Protein AF-X0RVW9-F1 (afdb_monomer_lite)

Structure (mmCIF, N/CA/C/O backbone):
data_AF-X0RVW9-F1
#
_entry.id   AF-X0RVW9-F1
#
loop_
_atom_site.group_PDB
_atom_site.id
_atom_site.type_symbol
_atom_site.label_atom_id
_atom_site.label_alt_id
_atom_site.label_comp_id
_atom_site.label_asym_id
_atom_site.label_entity_id
_atom_site.label_seq_id
_atom_site.pdbx_PDB_ins_code
_atom_site.Cartn_x
_atom_site.Cartn_y
_atom_site.Cartn_z
_atom_site.occupancy
_atom_site.B_iso_or_equiv
_atom_site.auth_seq_id
_atom_site.auth_comp_id
_atom_site.auth_asym_id
_atom_site.auth_atom_id
_atom_site.pdbx_PDB_model_num
ATOM 1 N N . MET A 1 1 ? -1.618 14.221 12.586 1.00 56.97 1 MET A N 1
ATOM 2 C CA . MET A 1 1 ? -1.989 13.836 11.206 1.00 56.97 1 MET A CA 1
ATOM 3 C C . MET A 1 1 ? -2.993 12.700 11.311 1.00 56.97 1 MET A C 1
ATOM 5 O O . MET A 1 1 ? -2.675 11.716 11.965 1.00 56.97 1 MET A O 1
ATOM 9 N N . VAL A 1 2 ? -4.204 12.863 10.773 1.00 73.06 2 VAL A N 1
ATOM 10 C CA . VAL A 1 2 ? -5.235 11.810 10.795 1.00 73.06 2 VAL A CA 1
ATOM 11 C C . VAL A 1 2 ? -4.862 10.752 9.753 1.00 73.06 2 VAL A C 1
ATOM 13 O O . VAL A 1 2 ? -4.581 11.102 8.606 1.00 73.06 2 VAL A O 1
ATOM 16 N N . LEU A 1 3 ? -4.789 9.479 10.152 1.00 79.88 3 LEU A N 1
ATOM 17 C CA . LEU A 1 3 ?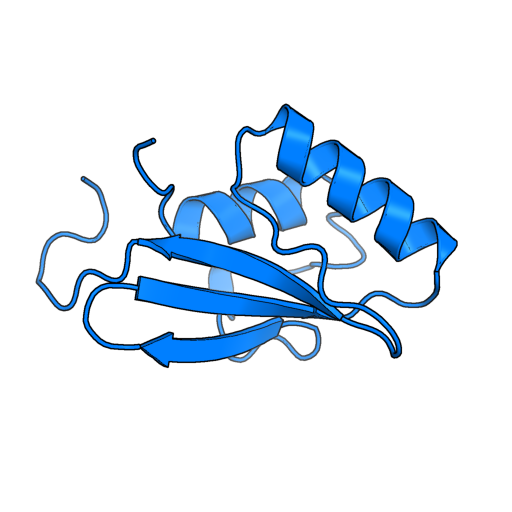 -4.500 8.376 9.231 1.00 79.88 3 LEU A CA 1
ATOM 18 C C . LEU A 1 3 ? -5.734 8.076 8.374 1.00 79.88 3 LEU A C 1
ATOM 20 O O . LEU A 1 3 ? -6.851 8.040 8.880 1.00 79.88 3 LEU A O 1
ATOM 24 N N . LYS A 1 4 ? -5.527 7.834 7.077 1.00 85.69 4 LYS A N 1
ATOM 25 C CA . LYS A 1 4 ? -6.598 7.437 6.152 1.00 85.69 4 LYS A CA 1
ATOM 26 C C . LYS A 1 4 ? -6.961 5.964 6.340 1.00 85.69 4 LYS A C 1
ATOM 28 O O . LYS A 1 4 ? -6.133 5.164 6.781 1.00 85.69 4 LYS A O 1
ATOM 33 N N . SER A 1 5 ? -8.181 5.605 5.945 1.00 88.38 5 SER A N 1
ATOM 34 C CA . SER A 1 5 ? -8.661 4.226 6.010 1.00 88.38 5 SER A CA 1
ATOM 35 C C . SER A 1 5 ? -7.974 3.320 4.983 1.00 88.38 5 SER A C 1
ATOM 37 O O . SER A 1 5 ? -7.542 3.743 3.904 1.00 88.38 5 SER A O 1
ATOM 39 N N . LYS A 1 6 ? -7.938 2.022 5.294 1.00 89.19 6 LYS A N 1
ATOM 40 C CA . LYS A 1 6 ? -7.454 0.975 4.382 1.00 89.19 6 LYS A CA 1
ATOM 41 C C . LYS A 1 6 ? -8.256 0.909 3.076 1.00 89.19 6 LYS A C 1
ATOM 43 O O . LYS A 1 6 ? -7.681 0.690 2.015 1.00 89.19 6 LYS A O 1
ATOM 48 N N . LYS A 1 7 ? -9.574 1.124 3.141 1.00 89.38 7 LYS A N 1
ATOM 49 C CA . LYS A 1 7 ? -10.450 1.169 1.959 1.00 89.38 7 LYS A CA 1
ATOM 50 C C . LYS A 1 7 ? -10.000 2.271 1.004 1.00 89.38 7 LYS A C 1
ATOM 52 O O . LYS A 1 7 ? -9.791 2.004 -0.176 1.00 89.38 7 LYS A O 1
ATOM 57 N N . LYS A 1 8 ? -9.733 3.469 1.539 1.00 91.50 8 LYS A N 1
ATOM 58 C CA . LYS A 1 8 ? -9.259 4.591 0.729 1.00 91.50 8 LYS A CA 1
ATOM 59 C C . LYS A 1 8 ? -7.921 4.298 0.057 1.00 91.50 8 LYS A C 1
ATOM 61 O O . LYS A 1 8 ? -7.725 4.682 -1.090 1.00 91.50 8 LYS A O 1
ATOM 66 N N . LEU A 1 9 ? -7.019 3.601 0.751 1.00 92.81 9 LEU A N 1
ATOM 67 C CA . LEU A 1 9 ? -5.746 3.167 0.175 1.00 92.81 9 LEU A CA 1
ATOM 68 C C . LEU A 1 9 ? -5.961 2.260 -1.043 1.00 92.81 9 LEU A C 1
ATOM 70 O O . LEU A 1 9 ? -5.374 2.501 -2.094 1.00 92.81 9 LEU A O 1
ATOM 74 N N . PHE A 1 10 ? -6.818 1.247 -0.925 1.00 93.69 10 PHE A N 1
ATOM 75 C CA . PHE A 1 10 ? -7.077 0.308 -2.019 1.00 93.69 10 PHE A CA 1
ATOM 76 C C . PHE A 1 10 ? -7.767 0.978 -3.212 1.00 93.69 10 PHE A C 1
ATOM 78 O O . PHE A 1 10 ? -7.364 0.736 -4.347 1.00 93.69 10 PHE A O 1
ATOM 85 N N . GLU A 1 11 ? -8.725 1.875 -2.966 1.00 93.50 11 GLU A N 1
ATOM 86 C CA . GLU A 1 11 ? -9.353 2.686 -4.018 1.00 93.50 11 GLU A CA 1
ATOM 87 C C . GLU A 1 11 ? -8.326 3.549 -4.761 1.00 93.50 11 GLU A C 1
ATOM 89 O O . GLU A 1 11 ? -8.338 3.609 -5.990 1.00 93.50 11 GLU A O 1
ATOM 94 N N . THR A 1 12 ? -7.413 4.202 -4.033 1.00 94.38 12 THR A N 1
ATOM 95 C CA . THR A 1 12 ? -6.342 5.004 -4.638 1.00 94.38 12 THR A CA 1
ATOM 96 C C . THR A 1 12 ? -5.422 4.139 -5.500 1.00 94.38 12 THR A C 1
ATOM 98 O O . THR A 1 12 ? -5.121 4.520 -6.629 1.00 94.38 12 THR A O 1
ATOM 101 N N . LEU A 1 13 ? -5.004 2.967 -5.010 1.00 93.38 13 LEU A N 1
ATOM 102 C CA . LEU A 1 13 ? -4.121 2.064 -5.756 1.00 93.38 13 LEU A CA 1
ATOM 103 C C . LEU A 1 13 ? -4.775 1.540 -7.039 1.00 93.38 13 LEU A C 1
ATOM 105 O O . LEU A 1 13 ? -4.149 1.579 -8.100 1.00 93.38 13 LEU A O 1
ATOM 109 N N . GLU A 1 14 ? -6.030 1.092 -6.958 1.00 93.88 14 GLU A N 1
ATOM 110 C CA . GLU A 1 14 ? -6.774 0.596 -8.119 1.00 93.88 14 GLU A CA 1
ATOM 111 C C . GLU A 1 14 ? -7.036 1.707 -9.137 1.00 93.88 14 GLU A C 1
ATOM 113 O O . GLU A 1 14 ? -6.851 1.504 -10.331 1.00 93.88 14 GLU A O 1
ATOM 118 N N . ARG A 1 15 ? -7.390 2.914 -8.685 1.00 93.88 15 ARG A N 1
ATOM 119 C CA . ARG A 1 15 ? -7.600 4.057 -9.581 1.00 93.88 15 ARG A CA 1
ATOM 120 C C . ARG A 1 15 ? -6.313 4.487 -10.284 1.00 93.88 15 ARG A C 1
ATOM 122 O O . ARG A 1 15 ? -6.354 4.856 -11.453 1.00 93.88 15 ARG A O 1
ATOM 129 N N . PHE A 1 16 ? -5.190 4.471 -9.572 1.00 93.56 16 PHE A N 1
ATOM 130 C CA . PHE A 1 16 ? -3.909 4.922 -10.103 1.00 93.56 16 PHE A CA 1
ATOM 131 C C . PHE A 1 16 ? -3.300 3.930 -11.099 1.00 93.56 16 PHE A C 1
ATOM 133 O O . PHE A 1 16 ? -2.819 4.323 -12.162 1.00 93.56 16 PHE A O 1
ATOM 140 N N . ARG A 1 17 ? -3.316 2.632 -10.767 1.00 92.25 17 ARG A N 1
ATOM 141 C CA . ARG A 1 17 ? -2.794 1.556 -11.623 1.00 92.25 17 ARG A CA 1
ATOM 142 C C . ARG A 1 17 ? -3.779 0.381 -11.679 1.00 92.25 17 ARG A C 1
ATOM 144 O O . ARG A 1 17 ? -3.498 -0.673 -11.099 1.00 92.25 17 ARG A O 1
ATOM 151 N N . PRO A 1 18 ? -4.888 0.519 -12.429 1.00 90.50 18 PRO A N 1
ATOM 152 C CA . PRO A 1 18 ? -5.986 -0.453 -12.429 1.00 90.50 18 PRO A CA 1
ATOM 153 C C . PRO A 1 18 ? -5.576 -1.838 -12.917 1.00 90.50 18 PRO A C 1
ATOM 155 O O . PRO A 1 18 ? -6.088 -2.835 -12.421 1.00 90.50 18 PRO A O 1
ATOM 158 N N . THR A 1 19 ? -4.615 -1.928 -13.837 1.00 92.69 19 THR A N 1
ATOM 159 C CA . THR A 1 19 ? -4.105 -3.218 -14.321 1.00 92.69 19 THR A CA 1
ATOM 160 C C . THR A 1 19 ? -3.238 -3.924 -13.276 1.00 92.69 19 THR A C 1
ATOM 162 O O . THR A 1 19 ? -3.336 -5.135 -13.112 1.00 92.69 19 THR A O 1
ATOM 165 N N . TYR A 1 20 ? -2.392 -3.184 -12.550 1.00 92.06 20 TYR A N 1
ATOM 166 C CA . TYR A 1 20 ? -1.436 -3.773 -11.602 1.00 92.06 20 TYR A CA 1
ATOM 167 C C . TYR A 1 20 ? -2.082 -4.122 -10.254 1.00 92.06 20 TYR A C 1
ATOM 169 O O . TYR A 1 20 ? -1.754 -5.142 -9.650 1.00 92.06 20 TYR A O 1
ATOM 177 N N . PHE A 1 21 ? -3.020 -3.292 -9.797 1.00 92.94 21 PHE A N 1
ATOM 178 C CA . PHE A 1 21 ? -3.768 -3.486 -8.553 1.00 92.94 21 PHE A CA 1
ATOM 179 C C . PHE A 1 21 ? -5.206 -3.958 -8.802 1.00 92.94 21 PHE A C 1
ATOM 181 O O . PHE A 1 21 ? -6.099 -3.679 -8.009 1.00 92.94 21 PHE A O 1
ATOM 188 N N . SER A 1 22 ? -5.441 -4.665 -9.908 1.00 93.88 22 SER A N 1
ATOM 189 C CA . SER A 1 22 ? -6.783 -5.093 -10.302 1.00 93.88 22 SER A CA 1
ATOM 190 C C . SER A 1 22 ? -7.452 -5.971 -9.238 1.00 93.88 22 SER A C 1
ATOM 192 O O . SER A 1 22 ? -6.975 -7.057 -8.881 1.00 93.88 22 SER A O 1
ATOM 194 N N . GLY A 1 23 ? -8.602 -5.513 -8.747 1.00 90.31 23 GLY A N 1
ATOM 195 C CA . GLY A 1 23 ? -9.378 -6.191 -7.722 1.00 90.31 23 GLY A CA 1
ATOM 196 C C . GLY A 1 23 ? -8.789 -6.039 -6.323 1.00 90.31 23 GLY A C 1
ATOM 197 O O . GLY A 1 23 ? -9.134 -6.828 -5.445 1.00 90.31 23 GLY A O 1
ATOM 198 N N . VAL A 1 24 ? -7.891 -5.078 -6.077 1.00 92.50 24 VAL A N 1
ATOM 199 C CA . VAL A 1 24 ? -7.369 -4.826 -4.724 1.00 92.50 24 VAL A CA 1
ATOM 200 C C . VAL A 1 24 ? -8.468 -4.321 -3.789 1.00 92.50 24 VAL A C 1
ATOM 202 O O . VAL A 1 24 ? -8.467 -4.680 -2.613 1.00 92.50 24 VAL A O 1
ATOM 205 N N . VAL A 1 25 ? -9.452 -3.572 -4.299 1.00 90.44 25 VAL A N 1
ATOM 206 C CA . VAL A 1 25 ? -10.585 -3.078 -3.497 1.00 90.44 25 VAL A CA 1
ATOM 207 C C . VAL A 1 25 ? -11.452 -4.237 -3.002 1.00 90.44 25 VAL A C 1
ATOM 209 O O . VAL A 1 25 ? -11.847 -4.258 -1.837 1.00 90.44 25 VAL A O 1
ATOM 212 N N . SER A 1 26 ? -11.699 -5.237 -3.854 1.00 90.50 26 SER A N 1
ATOM 213 C CA . SER A 1 26 ? -12.535 -6.397 -3.522 1.00 90.50 26 SER A CA 1
ATOM 214 C C . SER A 1 26 ? -11.781 -7.488 -2.755 1.00 90.50 26 SER A C 1
ATOM 216 O O . SER A 1 26 ? -12.324 -8.075 -1.820 1.00 90.50 26 SER A O 1
ATOM 218 N N . LYS A 1 27 ? -10.521 -7.765 -3.113 1.00 89.94 27 LYS A N 1
ATOM 219 C CA . LYS A 1 27 ? -9.691 -8.800 -2.465 1.00 89.94 27 LYS A CA 1
ATOM 220 C C . LYS A 1 27 ? -9.064 -8.322 -1.156 1.00 89.94 27 LYS A C 1
ATOM 222 O O . LYS A 1 27 ? -8.774 -9.140 -0.279 1.00 89.94 27 LYS A O 1
ATOM 227 N N . GLY A 1 28 ? -8.815 -7.021 -1.023 1.00 89.50 28 GLY A N 1
ATOM 228 C CA . GLY A 1 28 ? -8.140 -6.421 0.120 1.00 89.50 28 GLY A CA 1
ATOM 229 C C . GLY A 1 28 ? -6.813 -7.108 0.451 1.00 89.50 28 GLY A C 1
ATOM 230 O O . GLY A 1 28 ? -5.936 -7.242 -0.397 1.00 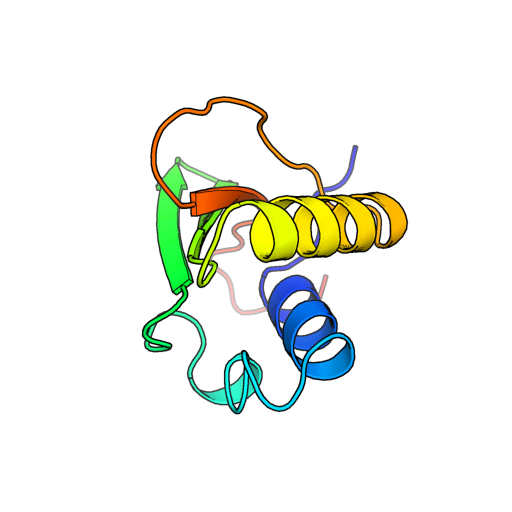89.50 28 GLY A O 1
ATOM 231 N N . LEU A 1 29 ? -6.687 -7.601 1.687 1.00 89.31 29 LEU A N 1
ATOM 232 C CA . LEU A 1 29 ? -5.480 -8.281 2.186 1.00 89.31 29 LEU A CA 1
ATOM 233 C C . LEU A 1 29 ? -5.219 -9.655 1.546 1.00 89.31 29 LEU A C 1
ATOM 235 O O . LEU A 1 29 ? -4.156 -10.226 1.747 1.00 89.31 29 LEU A O 1
ATOM 239 N N . ARG A 1 30 ? -6.170 -10.200 0.775 1.00 90.25 30 ARG A N 1
ATOM 240 C CA . ARG A 1 30 ? -5.955 -11.415 -0.030 1.00 90.25 30 ARG A CA 1
ATOM 241 C C . ARG A 1 30 ? -5.298 -11.107 -1.381 1.00 90.25 30 ARG A C 1
ATOM 243 O O . ARG A 1 30 ? -5.053 -12.023 -2.162 1.00 90.25 30 ARG A O 1
ATOM 250 N N . HIS A 1 31 ? -5.069 -9.832 -1.706 1.00 91.12 31 HIS A N 1
ATOM 251 C CA . HIS A 1 31 ? -4.417 -9.440 -2.949 1.00 91.12 31 HIS A CA 1
ATOM 252 C C . HIS A 1 31 ? -2.915 -9.785 -2.892 1.00 91.12 31 HIS A C 1
ATOM 254 O O . HIS A 1 31 ? -2.245 -9.371 -1.954 1.00 91.12 31 HIS A O 1
ATOM 260 N N . PRO A 1 32 ? -2.331 -10.453 -3.905 1.00 91.50 32 PRO A N 1
ATOM 261 C CA . PRO A 1 32 ? -0.950 -10.964 -3.846 1.00 91.50 32 PRO A CA 1
ATOM 262 C C . PRO A 1 32 ? 0.131 -9.875 -3.767 1.00 91.50 32 PRO A C 1
ATOM 264 O O . PRO A 1 32 ? 1.299 -10.170 -3.537 1.00 91.50 32 PRO A O 1
ATOM 267 N N . LYS A 1 33 ? -0.241 -8.615 -4.013 1.00 92.00 33 LYS A N 1
ATOM 268 C CA . LYS A 1 33 ? 0.647 -7.445 -3.918 1.00 92.00 33 LYS A CA 1
ATOM 269 C C . LYS A 1 33 ? 0.474 -6.650 -2.626 1.00 92.00 33 LYS A C 1
ATOM 271 O O . LYS A 1 33 ? 1.072 -5.587 -2.512 1.00 92.00 33 LYS A O 1
ATOM 276 N N . ILE A 1 34 ? -0.350 -7.134 -1.699 1.00 91.81 34 ILE A N 1
ATOM 277 C CA . ILE A 1 34 ? -0.663 -6.468 -0.439 1.00 91.81 34 ILE A CA 1
ATOM 278 C C . ILE A 1 34 ? -0.437 -7.451 0.706 1.00 91.81 34 ILE A C 1
ATOM 280 O O . ILE A 1 34 ? -0.948 -8.566 0.678 1.00 91.81 34 ILE A O 1
ATOM 284 N N . SER A 1 35 ? 0.274 -7.021 1.738 1.00 90.62 35 SER A N 1
ATOM 285 C CA . SER A 1 35 ? 0.263 -7.676 3.047 1.00 90.62 35 SER A CA 1
ATOM 286 C C . SER A 1 35 ? 0.058 -6.628 4.135 1.00 90.62 35 SER A C 1
ATOM 288 O O . SER A 1 35 ? 0.013 -5.424 3.856 1.00 90.62 35 SER A O 1
ATOM 290 N N . ASN A 1 36 ? -0.143 -7.062 5.376 1.00 91.19 36 ASN A N 1
ATOM 291 C CA . ASN A 1 36 ? -0.242 -6.133 6.485 1.00 91.19 36 ASN A CA 1
ATOM 292 C C . ASN A 1 36 ? 0.297 -6.699 7.789 1.00 91.19 36 ASN A C 1
ATOM 294 O O . ASN A 1 36 ? 0.203 -7.893 8.057 1.00 91.19 36 ASN A O 1
ATOM 298 N N . GLU A 1 37 ? 0.729 -5.781 8.639 1.00 87.31 37 GLU A N 1
ATOM 299 C CA . GLU A 1 37 ? 0.921 -6.003 10.063 1.00 87.31 37 GLU A CA 1
ATOM 300 C C . GLU A 1 37 ? 0.021 -5.036 10.835 1.00 87.31 37 GLU A C 1
ATOM 302 O O . GLU A 1 37 ? -0.340 -3.956 10.359 1.00 87.31 37 GLU A O 1
ATOM 307 N N . THR A 1 38 ? -0.452 -5.456 12.004 1.00 82.69 38 THR A N 1
ATOM 308 C CA . THR A 1 38 ? -1.357 -4.647 12.831 1.00 82.69 38 THR A CA 1
ATOM 309 C C . THR A 1 38 ? -0.735 -4.455 14.201 1.00 82.69 38 THR A C 1
ATOM 311 O O . THR A 1 38 ? -0.425 -5.430 14.878 1.00 82.69 38 THR A O 1
ATOM 314 N N . TYR A 1 39 ? -0.602 -3.197 14.614 1.00 77.88 39 TYR A N 1
ATOM 315 C CA . TYR A 1 39 ? -0.007 -2.791 15.880 1.00 77.88 39 TYR A CA 1
ATOM 316 C C . TYR A 1 39 ? -1.020 -1.935 16.645 1.00 77.88 39 TYR A C 1
ATOM 318 O O . TYR A 1 39 ? -1.177 -0.739 16.391 1.00 77.88 39 TYR A O 1
ATOM 326 N N . GLY A 1 40 ? -1.755 -2.552 17.574 1.00 76.50 40 GLY A N 1
ATOM 327 C CA . GLY A 1 40 ? -2.771 -1.857 18.371 1.00 76.50 40 GLY A CA 1
ATOM 328 C C . GLY A 1 40 ? -3.875 -1.225 17.510 1.00 76.50 40 GLY A C 1
ATOM 329 O O . GLY A 1 40 ? -4.661 -1.940 16.895 1.00 76.50 40 GLY A O 1
ATOM 330 N N . GLN A 1 41 ? -3.937 0.113 17.485 1.00 72.38 41 GLN A N 1
ATOM 331 C CA . GLN A 1 41 ? -4.924 0.908 16.724 1.00 72.38 41 GLN A CA 1
ATOM 332 C C . GLN A 1 41 ? -4.437 1.334 15.323 1.00 72.38 41 GLN A C 1
ATOM 334 O O . GLN A 1 41 ? -5.097 2.110 14.630 1.00 72.38 41 GLN A O 1
ATOM 339 N N . MET A 1 42 ? -3.280 0.836 14.883 1.00 78.44 42 MET A N 1
ATOM 340 C CA . MET A 1 42 ? -2.709 1.124 13.568 1.00 78.44 42 MET A CA 1
ATOM 341 C C . MET A 1 42 ? -2.504 -0.168 12.779 1.00 78.44 42 MET A C 1
ATOM 343 O O . MET A 1 42 ? -2.194 -1.214 13.350 1.00 78.44 42 MET A O 1
ATOM 347 N N . SER A 1 43 ? -2.627 -0.098 11.453 1.00 86.38 43 SER A N 1
ATOM 348 C CA . SER A 1 43 ? -2.144 -1.162 10.572 1.00 86.38 43 SER A CA 1
ATOM 349 C C . SER A 1 43 ? -1.113 -0.607 9.596 1.00 86.38 43 SER A C 1
ATOM 351 O O . SER A 1 43 ? -1.311 0.451 8.998 1.00 86.38 43 SER A O 1
ATOM 353 N N . CYS A 1 44 ? -0.009 -1.332 9.452 1.00 89.69 44 CYS A N 1
ATOM 354 C CA . CYS A 1 44 ? 0.972 -1.143 8.397 1.00 89.69 44 CYS A CA 1
ATOM 355 C C . CYS A 1 44 ? 0.549 -1.990 7.202 1.00 89.69 44 CYS A C 1
ATOM 357 O O . CYS A 1 44 ? 0.399 -3.203 7.329 1.00 89.69 44 CYS A O 1
ATOM 359 N N . ILE A 1 45 ? 0.331 -1.357 6.055 1.00 91.62 45 ILE A N 1
ATOM 360 C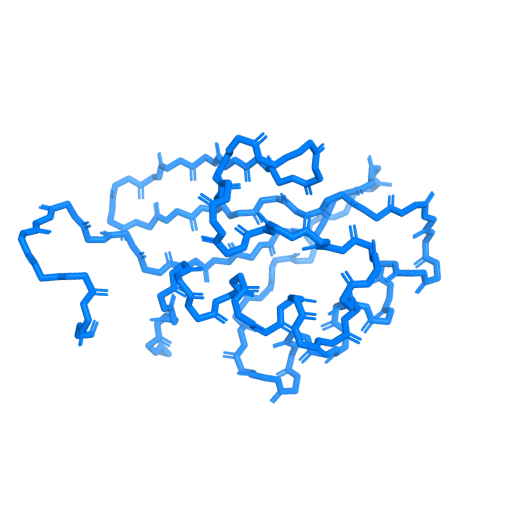 CA . ILE A 1 45 ? 0.057 -2.029 4.787 1.00 91.62 45 ILE A CA 1
ATOM 361 C C . ILE A 1 45 ? 1.342 -2.035 3.973 1.00 91.62 45 ILE A C 1
ATOM 363 O O . ILE A 1 45 ? 1.892 -0.973 3.694 1.00 91.62 45 ILE A O 1
ATOM 367 N N . TYR A 1 46 ? 1.782 -3.213 3.554 1.00 91.81 46 TYR A N 1
ATOM 368 C CA . TYR A 1 46 ? 2.933 -3.377 2.678 1.00 91.81 46 TYR A CA 1
ATOM 369 C C . TYR A 1 46 ? 2.454 -3.578 1.244 1.00 91.81 46 TYR A C 1
ATOM 371 O O . TYR A 1 46 ? 1.635 -4.458 0.969 1.00 91.81 46 TYR A O 1
ATOM 379 N N . ILE A 1 47 ? 2.957 -2.754 0.328 1.00 92.00 47 ILE A N 1
ATOM 380 C CA . ILE A 1 47 ? 2.598 -2.783 -1.091 1.00 92.00 47 ILE A CA 1
ATOM 381 C C . ILE A 1 47 ? 3.810 -3.233 -1.897 1.00 92.00 47 ILE A C 1
ATOM 383 O O . ILE A 1 47 ? 4.816 -2.528 -1.956 1.00 92.00 47 ILE A O 1
ATOM 387 N N . TYR A 1 48 ? 3.701 -4.386 -2.552 1.00 91.06 48 TYR A N 1
ATOM 388 C CA . TYR A 1 48 ? 4.779 -4.956 -3.356 1.00 91.06 48 TYR A CA 1
ATOM 389 C C . TYR A 1 48 ? 4.699 -4.472 -4.807 1.00 91.06 48 TYR A C 1
ATOM 391 O O . TYR A 1 48 ? 3.730 -4.740 -5.532 1.00 91.06 48 TYR A O 1
ATOM 399 N N . CYS A 1 49 ? 5.746 -3.788 -5.253 1.00 88.44 49 CYS A N 1
ATOM 400 C CA . CYS A 1 49 ? 5.890 -3.314 -6.629 1.00 88.44 49 CYS A CA 1
ATOM 401 C C . CYS A 1 49 ? 6.711 -4.298 -7.475 1.00 88.44 49 CYS A C 1
ATOM 403 O O . CYS A 1 49 ? 7.405 -5.161 -6.942 1.00 88.44 49 CYS A O 1
ATOM 405 N N . ALA A 1 50 ? 6.592 -4.198 -8.802 1.00 86.88 50 ALA A N 1
ATOM 406 C CA . ALA A 1 50 ? 7.332 -5.060 -9.724 1.00 86.88 50 ALA A CA 1
ATOM 407 C C . ALA A 1 50 ? 8.841 -4.763 -9.707 1.00 86.88 50 ALA A C 1
ATOM 409 O O . ALA A 1 50 ? 9.654 -5.672 -9.839 1.00 86.88 50 ALA A O 1
ATOM 410 N N . ASP A 1 51 ? 9.190 -3.493 -9.519 1.00 86.94 51 ASP A N 1
ATOM 411 C CA . ASP A 1 51 ? 10.537 -2.951 -9.632 1.00 86.94 51 ASP A CA 1
ATOM 412 C C . ASP A 1 51 ? 10.651 -1.639 -8.821 1.00 86.94 51 ASP A C 1
ATOM 414 O O . ASP A 1 51 ? 9.653 -1.116 -8.302 1.00 86.94 51 ASP A O 1
ATOM 418 N N . GLY A 1 52 ? 11.874 -1.115 -8.700 1.00 85.25 52 GLY A N 1
ATOM 419 C CA . GLY A 1 52 ? 12.162 0.105 -7.940 1.00 85.25 52 GLY A CA 1
ATOM 420 C C . GLY A 1 52 ? 11.553 1.378 -8.537 1.00 85.25 52 GLY A C 1
ATOM 421 O O . GLY A 1 52 ? 11.134 2.259 -7.788 1.00 85.25 52 GLY A O 1
ATOM 422 N N . GLU A 1 53 ? 11.424 1.473 -9.861 1.00 87.62 53 GLU A N 1
ATOM 423 C CA . GLU A 1 53 ? 10.822 2.631 -10.532 1.00 87.62 53 GLU A CA 1
ATOM 424 C C . GLU A 1 53 ? 9.315 2.692 -10.250 1.00 87.62 53 GLU A C 1
ATOM 426 O O . GLU A 1 53 ? 8.788 3.710 -9.794 1.00 87.62 53 GLU A O 1
ATOM 431 N N . SER A 1 54 ? 8.629 1.558 -10.402 1.00 88.12 54 SER A N 1
ATOM 432 C CA . SER A 1 54 ? 7.238 1.367 -10.002 1.00 88.12 54 SER A CA 1
ATOM 433 C C . SER A 1 54 ? 7.027 1.719 -8.528 1.00 88.12 54 SER A C 1
ATOM 435 O O . SER A 1 54 ? 6.023 2.353 -8.196 1.00 88.12 54 SER A O 1
ATOM 437 N N . ALA A 1 55 ? 7.964 1.355 -7.646 1.00 88.56 55 ALA A N 1
ATOM 438 C CA . ALA A 1 55 ? 7.887 1.711 -6.233 1.00 88.56 55 ALA A CA 1
ATOM 439 C C . ALA A 1 55 ? 7.987 3.227 -6.007 1.00 88.56 55 ALA A C 1
ATOM 441 O O . ALA A 1 55 ? 7.187 3.782 -5.255 1.00 88.56 55 ALA A O 1
ATOM 442 N N . ILE A 1 56 ? 8.908 3.920 -6.682 1.00 89.00 56 ILE A N 1
ATOM 443 C CA . ILE A 1 56 ? 9.047 5.385 -6.603 1.00 89.00 56 ILE A CA 1
ATOM 444 C C . ILE A 1 56 ? 7.762 6.078 -7.074 1.00 89.00 56 ILE A C 1
ATOM 446 O O . ILE A 1 56 ? 7.259 6.983 -6.403 1.00 89.00 56 ILE A O 1
ATOM 450 N N . ILE A 1 57 ? 7.202 5.624 -8.196 1.00 91.00 57 ILE A N 1
ATOM 451 C CA . ILE A 1 57 ? 5.973 6.173 -8.778 1.00 91.00 57 ILE A CA 1
ATOM 452 C C . ILE A 1 57 ? 4.786 5.995 -7.817 1.00 91.00 57 ILE A C 1
ATOM 454 O O . ILE A 1 57 ? 4.066 6.956 -7.542 1.00 91.00 57 ILE A O 1
ATOM 458 N N . VAL A 1 58 ? 4.607 4.796 -7.250 1.00 91.25 58 VAL A N 1
ATOM 459 C CA . VAL A 1 58 ? 3.530 4.526 -6.282 1.00 91.25 58 VAL A CA 1
ATOM 460 C C . VAL A 1 58 ? 3.745 5.305 -4.978 1.00 91.25 58 VAL A C 1
ATOM 462 O O . VAL A 1 58 ? 2.793 5.895 -4.470 1.00 91.25 58 VAL A O 1
ATOM 465 N N . LYS A 1 59 ? 4.980 5.398 -4.458 1.00 91.50 59 LYS A N 1
ATOM 466 C CA . LYS A 1 59 ? 5.306 6.229 -3.280 1.00 91.50 59 LYS A CA 1
ATOM 467 C C . LYS A 1 59 ? 4.906 7.689 -3.513 1.00 91.50 59 LYS A C 1
ATOM 469 O O . LYS A 1 59 ? 4.306 8.311 -2.637 1.00 91.50 59 LYS A O 1
ATOM 474 N N . ARG A 1 60 ? 5.214 8.238 -4.693 1.00 91.50 60 ARG A N 1
ATOM 475 C CA . ARG A 1 60 ? 4.869 9.619 -5.054 1.00 91.50 60 ARG A CA 1
ATOM 476 C C . ARG A 1 60 ? 3.359 9.836 -5.075 1.00 91.50 60 ARG A C 1
ATOM 478 O O . ARG A 1 60 ? 2.891 10.791 -4.460 1.00 91.50 60 ARG A O 1
ATOM 485 N N . GLU A 1 61 ? 2.611 8.948 -5.723 1.00 93.44 61 GLU A N 1
ATOM 486 C CA . GLU A 1 61 ? 1.149 9.045 -5.776 1.00 93.44 61 GLU A CA 1
ATOM 487 C C . GLU A 1 61 ? 0.525 8.983 -4.378 1.00 93.44 61 GLU A C 1
ATOM 489 O O . GLU A 1 61 ? -0.327 9.796 -4.026 1.00 93.44 61 GLU A O 1
ATOM 494 N N . LEU A 1 62 ? 0.987 8.057 -3.538 1.00 92.56 62 LEU A N 1
ATOM 495 C CA . LEU A 1 62 ? 0.479 7.907 -2.179 1.00 92.56 62 LEU A CA 1
ATOM 496 C C . LEU A 1 62 ? 0.753 9.149 -1.316 1.00 92.56 62 LEU A C 1
ATOM 498 O O . LEU A 1 62 ? -0.118 9.554 -0.543 1.00 92.56 62 LEU A O 1
ATOM 502 N N . ARG A 1 63 ? 1.913 9.799 -1.486 1.00 91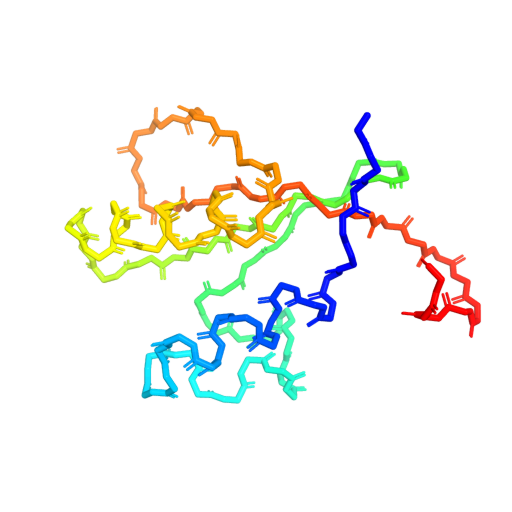.56 63 ARG A N 1
ATOM 503 C CA . ARG A 1 63 ? 2.220 11.088 -0.837 1.00 91.56 63 ARG A CA 1
ATOM 504 C C . ARG A 1 63 ? 1.279 12.195 -1.299 1.00 91.56 63 A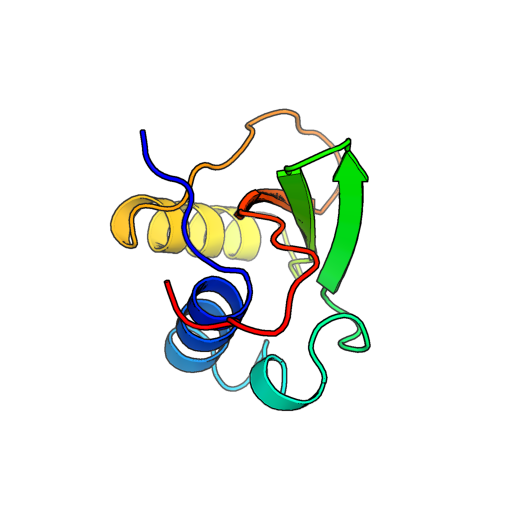RG A C 1
ATOM 506 O O . ARG A 1 63 ? 0.737 12.904 -0.456 1.00 91.56 63 ARG A O 1
ATOM 513 N N . ILE A 1 64 ? 1.050 12.316 -2.609 1.00 92.88 64 ILE A N 1
ATOM 514 C CA . ILE A 1 64 ? 0.116 13.300 -3.186 1.00 92.88 64 ILE A CA 1
ATOM 515 C C . ILE A 1 64 ? -1.308 13.054 -2.670 1.00 92.88 64 ILE A C 1
ATOM 517 O O . ILE A 1 64 ? -2.007 13.987 -2.285 1.00 92.88 64 ILE A O 1
ATOM 521 N N . SER A 1 65 ? -1.708 11.787 -2.570 1.00 91.38 65 SER A N 1
ATOM 522 C CA . SER A 1 65 ? -2.990 11.360 -2.005 1.00 91.38 65 SER A CA 1
ATOM 523 C C . SER A 1 65 ? -3.094 11.538 -0.478 1.00 91.38 65 SER A C 1
ATOM 525 O O . SER A 1 65 ? -4.160 11.299 0.102 1.00 91.38 65 SER A O 1
ATOM 527 N N . GLY A 1 66 ? -2.020 11.982 0.187 1.00 91.06 66 GLY A N 1
ATOM 528 C CA . GLY A 1 66 ? -1.976 12.317 1.611 1.00 91.06 66 GLY A CA 1
ATOM 529 C C . GLY A 1 66 ? -1.841 11.116 2.550 1.00 91.06 66 GLY A C 1
ATOM 530 O O . GLY A 1 66 ? -2.275 11.200 3.699 1.00 91.06 66 GLY A O 1
ATOM 531 N N . PHE A 1 67 ? -1.304 9.989 2.079 1.00 91.81 67 PHE A N 1
ATOM 532 C CA . PHE A 1 67 ? -0.995 8.837 2.927 1.00 91.81 67 PHE A CA 1
ATOM 533 C C . PHE A 1 67 ? 0.344 9.019 3.643 1.00 91.81 67 PHE A C 1
ATOM 535 O O . PHE A 1 67 ? 1.302 9.563 3.091 1.00 91.81 67 PHE A O 1
ATOM 542 N N . LYS A 1 68 ? 0.422 8.514 4.878 1.00 90.81 68 LYS A N 1
ATOM 543 C CA . LYS A 1 68 ? 1.674 8.438 5.630 1.00 90.81 68 LYS A CA 1
ATOM 544 C C . LYS A 1 68 ? 2.435 7.185 5.200 1.00 90.81 68 LYS A C 1
ATOM 546 O O . LYS A 1 68 ? 1.953 6.072 5.397 1.00 90.81 68 LYS A O 1
ATOM 551 N N . ILE A 1 69 ? 3.614 7.386 4.623 1.00 90.06 69 ILE A N 1
ATOM 552 C CA . ILE A 1 69 ? 4.507 6.323 4.153 1.00 90.06 69 ILE A CA 1
ATOM 553 C C . ILE A 1 69 ? 5.717 6.281 5.079 1.00 90.06 69 ILE A C 1
ATOM 555 O O . ILE A 1 69 ? 6.255 7.338 5.412 1.00 90.06 69 ILE A O 1
ATOM 559 N N . ASN A 1 70 ? 6.135 5.086 5.481 1.00 86.31 70 ASN A N 1
ATOM 560 C CA . ASN A 1 70 ? 7.390 4.899 6.198 1.00 86.31 70 ASN A CA 1
ATOM 561 C C . ASN A 1 70 ? 8.528 4.650 5.194 1.00 86.31 70 ASN A C 1
ATOM 563 O O . ASN A 1 70 ? 8.363 3.896 4.236 1.00 86.31 70 ASN A O 1
ATOM 567 N N . GLU A 1 71 ? 9.668 5.313 5.387 1.00 71.94 71 GLU A N 1
ATOM 568 C CA . GLU A 1 71 ? 10.816 5.272 4.461 1.00 71.94 71 GLU A CA 1
ATOM 569 C C . GLU A 1 71 ? 11.866 4.216 4.839 1.00 71.94 71 GLU A C 1
ATOM 571 O O . GLU A 1 71 ? 12.986 4.255 4.338 1.00 71.94 71 GLU A O 1
ATOM 576 N N . TYR A 1 72 ? 11.520 3.267 5.712 1.00 56.47 72 TYR A N 1
ATOM 577 C CA . TYR A 1 72 ? 12.402 2.158 6.073 1.00 56.47 72 TYR A CA 1
ATOM 578 C C . TYR A 1 72 ? 12.543 1.195 4.872 1.00 56.47 72 TYR A C 1
ATOM 580 O O . TYR A 1 72 ? 11.629 0.430 4.579 1.00 56.47 72 TYR A O 1
ATOM 588 N N . ASP A 1 73 ? 13.651 1.279 4.127 1.00 60.28 73 ASP A N 1
ATOM 589 C CA . ASP A 1 73 ? 13.947 0.499 2.905 1.00 60.28 73 ASP A CA 1
ATOM 590 C C . ASP A 1 73 ? 15.050 -0.548 3.200 1.00 60.28 73 ASP A C 1
ATOM 592 O O . ASP A 1 73 ? 15.936 -0.250 4.009 1.00 60.28 73 ASP A O 1
ATOM 596 N N . PRO A 1 74 ? 15.027 -1.769 2.604 1.00 49.31 74 PRO A N 1
ATOM 597 C CA . PRO A 1 74 ? 15.814 -1.933 1.368 1.00 49.31 74 PRO A CA 1
ATOM 598 C C . PRO A 1 74 ? 15.291 -2.896 0.267 1.00 49.31 74 PRO A C 1
ATOM 600 O O . PRO A 1 74 ? 15.879 -2.916 -0.812 1.00 49.31 74 PRO A O 1
ATOM 603 N N . GLU A 1 75 ? 14.255 -3.732 0.462 1.00 54.19 75 GLU A N 1
ATOM 604 C CA . GLU A 1 75 ? 14.033 -4.883 -0.450 1.00 54.19 75 GLU A CA 1
ATOM 605 C C . GLU A 1 75 ? 12.565 -5.234 -0.789 1.00 54.19 75 GLU A C 1
ATOM 607 O O . GLU A 1 75 ? 12.164 -6.385 -0.652 1.00 54.19 75 GLU A O 1
ATOM 612 N N . ARG A 1 76 ? 11.794 -4.295 -1.373 1.00 64.94 76 ARG A N 1
ATOM 613 C CA . ARG A 1 76 ? 10.649 -4.534 -2.321 1.00 64.94 76 ARG A CA 1
ATOM 614 C C . ARG A 1 76 ? 9.249 -4.038 -1.923 1.00 64.94 76 ARG A C 1
ATOM 616 O O . ARG A 1 76 ? 8.359 -4.115 -2.775 1.00 64.94 76 ARG A O 1
ATOM 623 N N . ALA A 1 77 ? 9.009 -3.518 -0.716 1.00 79.31 77 ALA A N 1
ATOM 624 C CA . ALA A 1 77 ? 7.656 -3.106 -0.310 1.00 79.31 77 ALA A CA 1
ATOM 625 C C . ALA A 1 77 ? 7.556 -1.656 0.180 1.00 79.31 77 ALA A C 1
ATOM 627 O O . ALA A 1 77 ? 8.425 -1.162 0.889 1.00 79.31 77 ALA A O 1
ATOM 628 N N . ILE A 1 78 ? 6.461 -0.982 -0.179 1.00 90.12 78 ILE A N 1
ATOM 629 C CA . ILE A 1 78 ? 6.097 0.343 0.334 1.00 90.12 78 ILE A CA 1
ATOM 630 C C . ILE A 1 78 ? 5.246 0.143 1.584 1.00 90.12 78 ILE A C 1
ATOM 632 O O . ILE A 1 78 ? 4.156 -0.420 1.487 1.00 90.12 78 ILE A O 1
ATOM 636 N N . GLU A 1 79 ? 5.716 0.620 2.733 1.00 91.69 79 GLU A N 1
ATOM 637 C CA . GLU A 1 79 ? 4.958 0.579 3.984 1.00 91.69 79 GLU A CA 1
ATOM 638 C C . GLU A 1 79 ? 4.077 1.829 4.126 1.00 91.69 79 GLU A C 1
ATOM 640 O O . GLU A 1 79 ? 4.562 2.962 4.143 1.00 91.69 79 GLU A O 1
ATOM 645 N N . VAL A 1 80 ? 2.767 1.622 4.258 1.00 91.12 80 VAL A N 1
ATOM 646 C CA . VAL A 1 80 ? 1.763 2.678 4.415 1.00 91.12 80 VAL A CA 1
ATOM 647 C C . VAL A 1 80 ? 1.032 2.504 5.736 1.00 91.12 80 VAL A C 1
ATOM 649 O O . VAL A 1 80 ? 0.469 1.446 6.011 1.00 91.12 80 VAL A O 1
ATOM 652 N N . HIS A 1 81 ? 0.991 3.557 6.548 1.00 90.62 81 HIS A N 1
ATOM 653 C CA . HIS A 1 81 ? 0.242 3.552 7.804 1.00 90.62 81 HIS A CA 1
ATOM 654 C C . HIS A 1 81 ? -1.210 3.936 7.537 1.00 90.62 81 HIS A C 1
ATOM 656 O O . HIS A 1 81 ? -1.493 5.009 6.996 1.00 90.62 81 HIS A O 1
ATOM 662 N N . VAL A 1 82 ? -2.133 3.068 7.941 1.00 88.31 82 VAL A N 1
ATOM 663 C CA . VAL A 1 82 ? -3.579 3.303 7.861 1.00 88.31 82 VAL A CA 1
ATOM 664 C C . VAL A 1 82 ? -4.208 3.196 9.245 1.00 88.31 82 VAL A C 1
ATOM 666 O O . VAL A 1 82 ? -3.687 2.510 10.132 1.00 88.31 82 VAL A O 1
ATOM 669 N N . SER A 1 83 ? -5.337 3.877 9.437 1.00 83.50 83 SER A N 1
ATOM 670 C CA . SER A 1 83 ? -6.128 3.719 10.655 1.00 83.50 83 SER A CA 1
ATOM 671 C C . SER A 1 83 ? -6.655 2.283 10.746 1.00 83.50 83 SER A C 1
ATOM 673 O O . SER A 1 83 ? -7.149 1.719 9.763 1.00 83.50 83 SER A O 1
ATOM 675 N N . TYR A 1 84 ? -6.520 1.665 11.922 1.00 70.31 84 TYR A N 1
ATOM 676 C CA . TYR A 1 84 ? -7.101 0.358 12.206 1.00 70.31 84 TYR A CA 1
ATOM 677 C C . TYR A 1 84 ? -8.241 0.523 13.204 1.00 70.31 84 TYR A C 1
ATOM 679 O O . TYR A 1 84 ? -8.028 0.622 14.411 1.00 70.31 84 TYR A O 1
ATOM 687 N N . PHE A 1 85 ? -9.467 0.525 12.686 1.00 62.16 85 PHE A N 1
ATOM 688 C CA . PHE A 1 85 ? -10.670 0.459 13.503 1.00 62.16 85 PHE A CA 1
ATOM 689 C C . PHE A 1 85 ? -11.202 -0.974 13.502 1.00 62.16 85 PHE A C 1
ATOM 691 O O . PHE A 1 85 ? -11.550 -1.533 12.462 1.00 62.16 85 PHE A O 1
ATOM 698 N N . LYS A 1 86 ? -11.246 -1.589 14.688 1.00 50.62 86 LYS A N 1
ATOM 699 C CA . LYS A 1 86 ? -11.913 -2.872 14.928 1.00 50.62 86 LYS A CA 1
ATOM 700 C C . LYS A 1 86 ? -13.316 -2.561 15.468 1.00 50.62 86 LYS A C 1
ATOM 702 O O . LYS A 1 86 ? -13.523 -2.523 16.674 1.00 50.62 86 LYS A O 1
ATOM 707 N N . GLY A 1 87 ? -14.258 -2.250 14.580 1.00 49.66 87 GLY A N 1
ATOM 708 C CA . GLY A 1 87 ? -15.625 -1.863 14.947 1.00 49.66 87 GLY A CA 1
ATOM 709 C C . GLY A 1 87 ? -16.559 -1.776 13.739 1.00 49.66 87 GLY A C 1
ATOM 710 O O . GLY A 1 87 ? -16.102 -1.783 12.599 1.00 49.66 87 GLY A O 1
ATOM 711 N N . HIS A 1 88 ? -17.871 -1.714 13.986 1.00 45.97 88 HIS A N 1
ATOM 712 C CA . HIS A 1 88 ? -18.927 -1.728 12.959 1.00 45.97 88 HIS A CA 1
ATOM 713 C C . HIS A 1 88 ? -18.928 -0.520 12.000 1.00 45.97 88 HIS A C 1
ATOM 715 O O . HIS A 1 88 ? -19.679 -0.529 11.029 1.00 45.97 88 HIS A O 1
ATOM 721 N N . HIS A 1 89 ? -18.095 0.496 12.230 1.00 47.34 89 HIS A N 1
ATOM 722 C CA . HIS A 1 89 ? -17.988 1.685 11.385 1.00 47.34 89 HIS A CA 1
ATOM 723 C C . HIS A 1 89 ? -16.678 1.646 10.592 1.00 47.34 89 HIS A C 1
ATOM 725 O O . HIS A 1 89 ? -15.602 1.950 11.096 1.00 47.34 89 HIS A O 1
ATOM 731 N N . TRP A 1 90 ? -16.782 1.216 9.335 1.00 44.25 90 TRP A N 1
ATOM 732 C CA . TRP A 1 90 ? -15.684 1.156 8.363 1.00 44.25 90 TRP A CA 1
ATOM 733 C C . TRP A 1 90 ? -15.423 2.496 7.641 1.00 44.25 90 TRP A C 1
ATOM 735 O O . TRP A 1 90 ? -14.541 2.552 6.781 1.00 44.25 90 TRP A O 1
ATOM 745 N N . ASP A 1 91 ? -16.184 3.546 7.9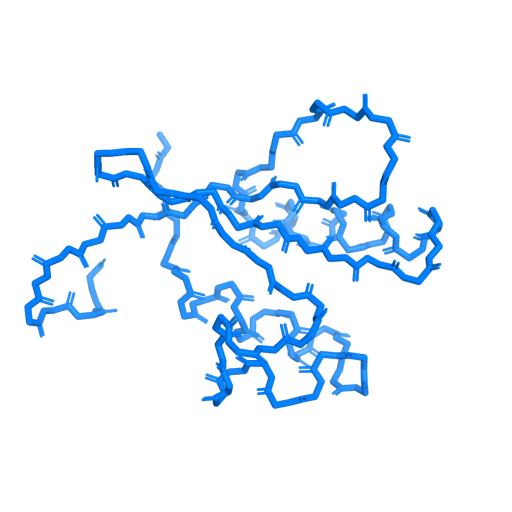65 1.00 44.41 91 ASP A N 1
ATOM 746 C CA . ASP A 1 91 ? -16.343 4.757 7.142 1.00 44.41 91 ASP A CA 1
ATOM 747 C C . ASP A 1 91 ? -16.300 6.084 7.949 1.00 44.41 91 ASP A C 1
ATOM 749 O O . ASP A 1 91 ? -16.900 7.069 7.531 1.00 44.41 91 ASP A O 1
ATOM 753 N N . GLU A 1 92 ? -15.571 6.148 9.073 1.00 38.69 92 GLU A N 1
ATOM 754 C CA . GLU A 1 92 ? -15.213 7.431 9.728 1.00 38.69 92 GLU A CA 1
ATOM 755 C C . GLU A 1 92 ? -13.710 7.736 9.627 1.00 38.69 92 GLU A C 1
ATOM 757 O O . GLU A 1 92 ? -12.882 6.838 9.926 1.00 38.69 92 GLU A O 1
#

Sequence (92 aa):
MVLKSKKKLFETLERFRPTYFSGVVSKGLRHPKISNETYGQMSCIYIYCADGESAIIVKRELRISGFKINEYDPERAIEVHVSYFKGHHWDE

Radius of gyration: 12.42 Å; chains: 1; bounding box: 35×25×33 Å

Foldseek 3Di:
DAFAALLVVLVLVCVVPVPVSPCCNPCPCVGPQWHWDDDVFKIKIKGFDPDDVRVVVSVVSCVVVPWDWDPPDDDGITITIHTHDPDPDRDD

pLDDT: mean 83.14, std 14.48, range [38.69, 94.38]

Organism: NCBI:txid412755

Secondary structure (DSSP, 8-state):
-PPPBHHHHHHHHHHHSTTTTTTHHHHGGGSTTEEEEEETTEEEEEEE-SSHHHHHHHHHHHHHTT-EEE---SSSEEEEEEE---SS-S--